Protein AF-A0A9E6N019-F1 (afdb_monomer_lite)

Organism: NCBI:txid416213

Structure (mmCIF, N/CA/C/O backbone):
data_AF-A0A9E6N019-F1
#
_entry.id   AF-A0A9E6N019-F1
#
loop_
_atom_site.group_PDB
_atom_site.id
_atom_site.type_symbol
_atom_site.label_atom_id
_atom_site.label_alt_id
_atom_site.label_comp_id
_atom_site.label_asym_id
_atom_site.label_entity_id
_atom_site.label_seq_id
_atom_site.pdbx_PDB_ins_code
_atom_site.Cartn_x
_atom_site.Cartn_y
_atom_site.Cartn_z
_atom_site.occupancy
_atom_site.B_iso_or_equiv
_atom_site.auth_seq_id
_atom_site.auth_comp_id
_atom_site.auth_asym_id
_atom_site.auth_atom_id
_atom_site.pdbx_PDB_model_num
ATOM 1 N N . MET A 1 1 ? -0.367 -19.607 8.526 1.00 67.88 1 MET A N 1
ATOM 2 C CA . MET A 1 1 ? -0.841 -18.701 7.465 1.00 67.88 1 MET A CA 1
ATOM 3 C C . MET A 1 1 ? 0.344 -17.886 6.977 1.00 67.88 1 MET A C 1
ATOM 5 O O . MET A 1 1 ? 1.115 -17.422 7.813 1.00 67.88 1 MET A O 1
ATOM 9 N N . GLY A 1 2 ? 0.554 -17.783 5.664 1.00 86.50 2 GLY A N 1
ATOM 10 C CA . GLY A 1 2 ? 1.578 -16.884 5.107 1.00 86.50 2 GLY A CA 1
ATOM 11 C C . GLY A 1 2 ? 1.116 -15.424 5.161 1.00 86.50 2 GLY A C 1
ATOM 12 O O . GLY A 1 2 ? -0.080 -15.174 5.270 1.00 86.50 2 GLY A O 1
ATOM 13 N N . PHE A 1 3 ? 2.033 -14.456 5.055 1.00 87.94 3 PHE A N 1
ATOM 14 C CA . PHE A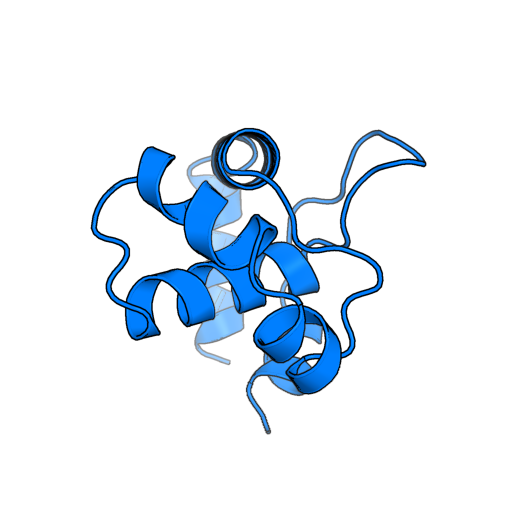 1 3 ? 1.674 -13.030 5.107 1.00 87.94 3 PHE A CA 1
ATOM 15 C C . PHE A 1 3 ? 0.600 -12.665 4.073 1.00 87.94 3 PHE A C 1
ATOM 17 O O . PHE A 1 3 ? -0.440 -12.128 4.440 1.00 87.94 3 PHE A O 1
ATOM 24 N N . SER A 1 4 ? 0.800 -13.029 2.802 1.00 86.00 4 SER A N 1
ATOM 25 C CA . SER A 1 4 ? -0.137 -12.700 1.720 1.00 86.00 4 SER A CA 1
ATOM 26 C C . SER A 1 4 ? -1.526 -13.318 1.923 1.00 86.00 4 SER A C 1
ATOM 28 O O . SER A 1 4 ? -2.512 -12.760 1.457 1.00 86.00 4 SER A O 1
ATOM 30 N N . GLU A 1 5 ? -1.614 -14.438 2.643 1.00 89.38 5 GLU A N 1
ATOM 31 C CA . GLU A 1 5 ? -2.877 -15.076 3.018 1.00 89.38 5 GLU A CA 1
ATOM 32 C C . GLU A 1 5 ? -3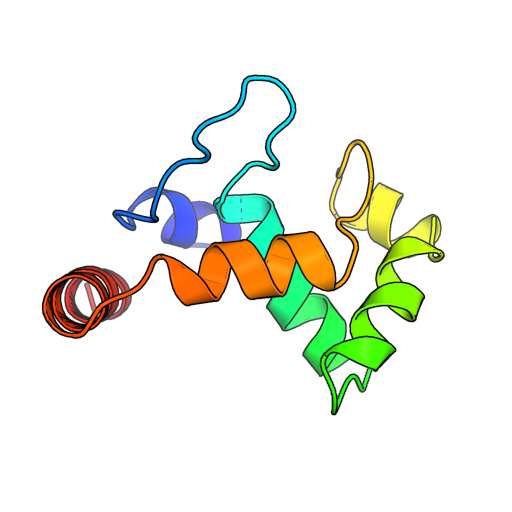.536 -14.325 4.189 1.00 89.38 5 GLU A C 1
ATOM 34 O O . GLU A 1 5 ? -4.723 -14.016 4.127 1.00 89.38 5 GLU A O 1
ATOM 39 N N . ALA A 1 6 ? -2.756 -13.932 5.202 1.00 91.69 6 ALA A N 1
ATOM 40 C CA . ALA A 1 6 ? -3.234 -13.160 6.350 1.00 91.69 6 ALA A CA 1
ATOM 41 C C . ALA A 1 6 ? -3.800 -11.794 5.944 1.00 91.69 6 ALA A C 1
ATOM 43 O O . ALA A 1 6 ? -4.877 -11.428 6.394 1.00 91.69 6 ALA A O 1
ATOM 44 N N . VAL A 1 7 ? -3.151 -11.068 5.026 1.00 92.25 7 VAL A N 1
ATOM 45 C CA . VAL A 1 7 ? -3.650 -9.752 4.578 1.00 92.25 7 VAL A CA 1
ATOM 46 C C . VAL A 1 7 ? -5.050 -9.842 3.956 1.00 92.25 7 VAL A C 1
ATOM 48 O O . VAL A 1 7 ? -5.802 -8.872 3.990 1.00 92.25 7 VAL A O 1
ATOM 51 N N . THR A 1 8 ? -5.439 -10.999 3.407 1.00 90.88 8 THR A N 1
ATOM 52 C CA . THR A 1 8 ? -6.779 -11.172 2.821 1.00 90.88 8 THR A CA 1
ATOM 53 C C . THR A 1 8 ? -7.909 -11.193 3.847 1.00 90.88 8 THR A C 1
ATOM 55 O O . THR A 1 8 ? -9.060 -10.997 3.466 1.00 90.88 8 THR A O 1
ATOM 58 N N . THR A 1 9 ? -7.602 -11.411 5.129 1.00 92.50 9 THR A N 1
ATOM 59 C CA . THR A 1 9 ? -8.601 -11.431 6.204 1.00 92.50 9 THR A CA 1
ATOM 60 C C . THR A 1 9 ? -8.821 -10.054 6.830 1.00 92.50 9 THR A C 1
ATOM 62 O O . THR A 1 9 ? -9.735 -9.898 7.639 1.00 92.50 9 THR A O 1
ATOM 65 N N . TRP A 1 10 ? -8.012 -9.058 6.456 1.00 94.50 10 TRP A N 1
ATOM 66 C CA . TRP A 1 10 ? -8.072 -7.703 6.995 1.00 94.50 10 TRP A CA 1
ATOM 67 C C . TRP A 1 10 ? -9.037 -6.827 6.186 1.00 94.50 10 TRP A C 1
ATOM 69 O O . TRP A 1 10 ? -8.993 -6.795 4.955 1.00 94.50 10 TRP A O 1
ATOM 79 N N . GLY A 1 11 ? -9.870 -6.051 6.873 1.00 94.25 11 GLY A N 1
ATOM 80 C CA . GLY A 1 11 ? -10.809 -5.066 6.341 1.00 94.25 11 GLY A CA 1
ATOM 81 C C . GLY A 1 11 ? -10.122 -3.798 5.830 1.00 94.25 11 GLY A C 1
ATOM 82 O O . GLY A 1 11 ? -10.417 -2.688 6.283 1.00 94.25 11 GLY A O 1
ATOM 83 N N . LEU A 1 12 ? -9.184 -3.952 4.891 1.00 95.50 12 LEU A N 1
ATOM 84 C CA . LEU A 1 12 ? -8.425 -2.844 4.316 1.00 95.50 12 LEU A CA 1
ATOM 85 C C . LEU A 1 12 ? -9.328 -1.872 3.530 1.00 95.50 12 LEU A C 1
ATOM 87 O O . LEU A 1 12 ? -10.307 -2.279 2.905 1.00 95.50 12 LEU A O 1
ATOM 91 N N . PRO A 1 13 ? -9.010 -0.563 3.519 1.00 94.44 13 PRO A N 1
ATOM 92 C CA . PRO A 1 13 ? -9.804 0.415 2.790 1.00 94.44 13 PRO A CA 1
ATOM 93 C C . PRO A 1 13 ? -9.646 0.258 1.273 1.00 94.44 13 PRO A C 1
ATOM 95 O O . PRO A 1 13 ? -8.557 0.422 0.717 1.00 94.44 13 PRO A O 1
ATOM 98 N N . GLU A 1 14 ? -10.773 0.041 0.603 1.00 92.81 14 GLU A N 1
ATOM 99 C CA . GLU A 1 14 ? -10.833 -0.156 -0.844 1.00 92.81 14 GLU A CA 1
ATOM 100 C C . GLU A 1 14 ? -10.539 1.128 -1.652 1.00 92.81 14 GLU A C 1
ATOM 102 O O . GLU A 1 14 ? -10.812 2.263 -1.212 1.00 92.81 14 GLU A O 1
ATOM 107 N N . PRO A 1 15 ? -9.980 0.991 -2.870 1.00 90.38 15 PRO A N 1
ATOM 108 C CA . PRO A 1 15 ? -9.754 2.114 -3.760 1.00 90.38 15 PRO A CA 1
ATOM 109 C C . PRO A 1 15 ? -11.081 2.642 -4.323 1.00 90.38 15 PRO A C 1
ATOM 111 O O . PRO A 1 15 ? -11.936 1.899 -4.781 1.00 90.38 15 PRO A O 1
ATOM 114 N N . GLY A 1 16 ? -11.220 3.967 -4.396 1.00 85.44 16 GLY A N 1
ATOM 115 C CA . GLY A 1 16 ? -12.395 4.613 -5.007 1.00 85.44 16 GLY A CA 1
ATOM 116 C C . GLY A 1 16 ? -12.344 4.722 -6.538 1.00 85.44 16 GLY A C 1
ATOM 117 O O . GLY A 1 16 ? -13.060 5.534 -7.111 1.00 85.44 16 GLY A O 1
ATOM 118 N N . SER A 1 17 ? -11.432 4.012 -7.209 1.00 85.06 17 SER A N 1
ATOM 119 C CA . SER A 1 17 ? -11.201 4.130 -8.654 1.00 85.06 17 SER A CA 1
ATOM 120 C C . SER A 1 17 ? -10.923 2.768 -9.271 1.00 85.06 17 SER A C 1
ATOM 122 O O . SER A 1 17 ? -10.104 2.017 -8.749 1.00 85.06 17 SER A O 1
ATOM 124 N N . ASN A 1 18 ? -11.482 2.525 -10.459 1.00 83.94 18 ASN A N 1
ATOM 125 C CA . ASN A 1 18 ? -11.234 1.320 -11.264 1.00 83.94 18 ASN A CA 1
ATOM 126 C C . ASN A 1 18 ? -9.764 1.156 -11.698 1.00 83.94 18 ASN A C 1
ATOM 128 O O . ASN A 1 18 ? -9.373 0.100 -12.177 1.00 83.94 18 ASN A O 1
ATOM 132 N N . ARG A 1 19 ? -8.940 2.207 -11.567 1.00 84.06 19 ARG A N 1
ATOM 133 C CA . ARG A 1 19 ? -7.486 2.169 -11.823 1.00 84.06 19 ARG A CA 1
ATOM 134 C C . ARG A 1 19 ? -6.662 2.129 -10.530 1.00 84.06 19 ARG A C 1
ATOM 136 O O . ARG A 1 19 ? -5.459 2.408 -10.569 1.00 84.06 19 ARG A O 1
ATOM 143 N N . GLY A 1 20 ? -7.317 1.870 -9.400 1.00 88.50 20 GLY A N 1
ATOM 144 C CA . GLY A 1 20 ? -6.697 1.713 -8.093 1.00 88.50 20 GLY A CA 1
ATOM 145 C C . GLY A 1 20 ? -5.771 0.504 -8.032 1.00 88.50 20 GLY A C 1
ATOM 146 O O . GLY A 1 20 ? -5.842 -0.397 -8.864 1.00 88.50 20 GLY A O 1
ATOM 147 N N . TYR A 1 21 ? -4.874 0.522 -7.053 1.00 94.12 21 TYR A N 1
ATOM 148 C CA . TYR A 1 21 ? -4.100 -0.658 -6.692 1.00 94.12 21 TYR A CA 1
ATOM 149 C C . TYR A 1 21 ? -4.912 -1.499 -5.722 1.00 94.12 21 TYR A C 1
ATOM 151 O O . TYR A 1 21 ? -5.676 -0.951 -4.926 1.00 94.12 21 TYR A O 1
ATOM 159 N N . ASP A 1 22 ? -4.689 -2.803 -5.775 1.00 93.81 22 ASP A N 1
ATOM 160 C CA . ASP A 1 22 ? -5.157 -3.719 -4.750 1.00 93.81 22 ASP A CA 1
ATOM 161 C C . ASP A 1 22 ? -4.588 -3.298 -3.378 1.00 93.81 22 ASP A C 1
ATOM 163 O O . ASP A 1 22 ? -3.363 -3.152 -3.261 1.00 93.81 22 ASP A O 1
ATOM 167 N N . PRO A 1 23 ? -5.423 -3.086 -2.342 1.00 95.25 23 PRO A N 1
ATOM 168 C CA . PRO A 1 23 ? -4.957 -2.759 -0.995 1.00 95.25 23 PRO A CA 1
ATOM 169 C C . PRO A 1 23 ? -3.893 -3.725 -0.465 1.00 95.25 23 PRO A C 1
ATOM 171 O O . PRO A 1 23 ? -2.944 -3.298 0.193 1.00 95.25 23 PRO A O 1
ATOM 174 N N . ARG A 1 24 ? -3.994 -5.012 -0.815 1.00 94.38 24 ARG A N 1
ATOM 175 C CA . ARG A 1 24 ? -3.045 -6.053 -0.398 1.00 94.38 24 ARG A CA 1
ATOM 176 C C . ARG A 1 24 ? -1.659 -5.803 -0.979 1.00 94.38 24 ARG A C 1
ATOM 178 O O . ARG A 1 24 ? -0.672 -5.832 -0.247 1.00 94.38 24 ARG A O 1
ATOM 185 N N . GLN A 1 25 ? -1.599 -5.455 -2.269 1.00 95.06 25 GLN A N 1
ATOM 186 C CA . GLN A 1 25 ? -0.351 -5.060 -2.922 1.00 95.06 25 GLN A CA 1
ATOM 187 C C . GLN A 1 25 ? 0.255 -3.830 -2.237 1.00 95.06 25 GLN A C 1
ATOM 189 O O . GLN A 1 25 ? 1.467 -3.762 -2.067 1.00 95.06 25 GLN A O 1
ATOM 194 N N . LEU A 1 26 ? -0.558 -2.842 -1.854 1.00 95.88 26 LEU A N 1
ATOM 195 C CA . LEU A 1 26 ? -0.051 -1.622 -1.223 1.00 95.88 26 LEU A CA 1
ATOM 196 C C . LEU A 1 26 ? 0.601 -1.908 0.135 1.00 95.88 26 LEU A C 1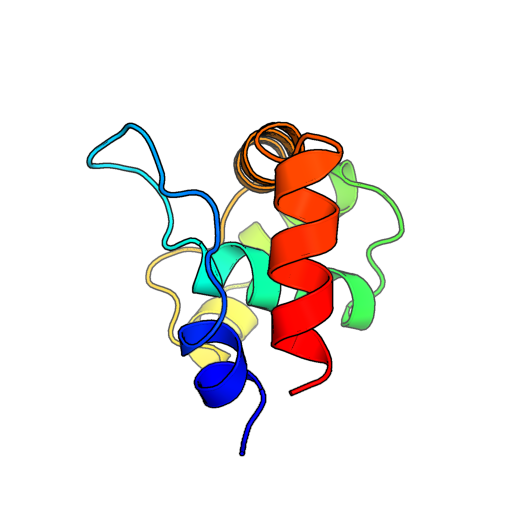
ATOM 198 O O . LEU A 1 26 ? 1.677 -1.382 0.413 1.00 95.88 26 LEU A O 1
ATOM 202 N N . VAL A 1 27 ? -0.004 -2.769 0.953 1.00 95.62 27 VAL A N 1
ATOM 203 C CA . VAL A 1 27 ? 0.590 -3.183 2.231 1.00 95.62 27 VAL A CA 1
ATOM 204 C C . VAL A 1 27 ? 1.873 -3.988 2.001 1.00 95.62 27 VAL A C 1
ATOM 206 O O . VAL A 1 27 ? 2.909 -3.661 2.579 1.00 95.62 27 VAL A O 1
ATOM 209 N N . GLU A 1 28 ? 1.834 -4.994 1.124 1.00 95.19 28 GLU A N 1
ATOM 210 C CA . GLU A 1 28 ? 2.996 -5.836 0.815 1.00 95.19 28 GLU A CA 1
ATOM 211 C C . GLU A 1 28 ? 4.163 -5.005 0.266 1.00 95.19 28 GLU A C 1
ATOM 213 O O . GLU A 1 28 ? 5.279 -5.064 0.781 1.00 95.19 28 GLU A O 1
ATOM 218 N N . GLN A 1 29 ? 3.902 -4.142 -0.715 1.00 95.69 29 GLN A N 1
ATOM 219 C CA . GLN A 1 29 ? 4.913 -3.278 -1.309 1.00 95.69 29 GLN A CA 1
ATOM 220 C C . GLN A 1 29 ? 5.502 -2.290 -0.296 1.00 95.69 29 GLN A C 1
ATOM 222 O O . GLN A 1 29 ? 6.693 -1.972 -0.373 1.00 95.69 29 GLN A O 1
ATOM 227 N N . PHE A 1 30 ? 4.704 -1.784 0.648 1.00 95.81 30 PHE A N 1
ATOM 228 C CA . PHE A 1 30 ? 5.213 -0.909 1.701 1.00 95.81 30 PHE A CA 1
ATOM 229 C C . PHE A 1 30 ? 6.237 -1.633 2.581 1.00 95.81 30 PHE A C 1
ATOM 231 O O . PHE A 1 30 ? 7.327 -1.104 2.801 1.00 95.81 30 PHE A O 1
ATOM 238 N N . LEU A 1 31 ? 5.935 -2.864 3.005 1.00 94.81 31 LEU A N 1
ATOM 239 C CA . LEU A 1 31 ? 6.860 -3.692 3.784 1.00 94.81 31 LEU A CA 1
ATOM 240 C C . LEU A 1 31 ?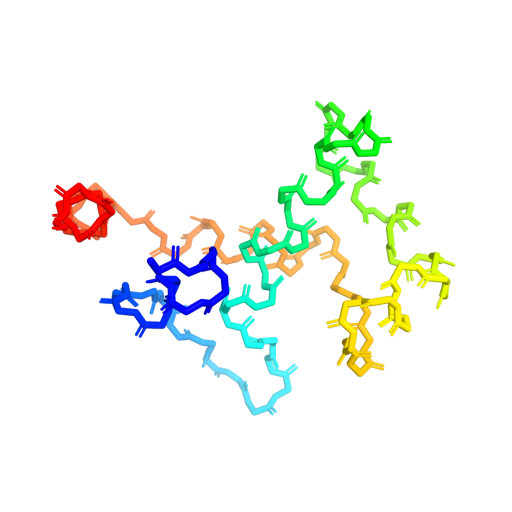 8.120 -4.048 2.991 1.00 94.81 31 LEU A C 1
ATOM 242 O O . LEU A 1 31 ? 9.227 -3.871 3.497 1.00 94.81 31 LEU A O 1
ATOM 246 N N . VAL A 1 32 ? 7.967 -4.451 1.725 1.00 95.12 32 VAL A N 1
ATOM 247 C CA . VAL A 1 32 ? 9.099 -4.702 0.818 1.00 95.12 32 VAL A CA 1
ATOM 248 C C . VAL A 1 32 ? 9.983 -3.468 0.703 1.00 95.12 32 VAL A C 1
ATOM 250 O O . VAL A 1 32 ? 11.202 -3.570 0.789 1.00 95.12 32 VAL A O 1
ATOM 253 N N . SER A 1 33 ? 9.388 -2.282 0.583 1.00 95.12 33 SER A N 1
ATOM 254 C CA . SER A 1 33 ? 10.155 -1.041 0.508 1.00 95.12 33 SER A CA 1
ATOM 255 C C . SER A 1 33 ? 10.964 -0.785 1.778 1.00 95.12 33 SER A C 1
ATOM 257 O O . SER A 1 33 ? 12.119 -0.377 1.679 1.00 95.12 33 SER A O 1
ATOM 259 N N . ILE A 1 34 ? 10.394 -1.044 2.960 1.00 94.81 34 ILE A N 1
ATOM 260 C CA . ILE A 1 34 ? 11.109 -0.926 4.240 1.00 94.81 34 ILE A CA 1
ATOM 261 C C . ILE A 1 34 ? 12.272 -1.923 4.296 1.00 94.81 34 ILE A C 1
ATOM 263 O O . ILE A 1 34 ? 13.386 -1.527 4.636 1.00 94.81 34 ILE A O 1
ATOM 267 N N . TRP A 1 35 ? 12.057 -3.183 3.905 1.00 94.19 35 TRP A N 1
ATOM 268 C CA . TRP A 1 35 ? 13.125 -4.190 3.842 1.00 94.19 35 TRP A CA 1
ATOM 269 C C . TRP A 1 35 ? 14.231 -3.826 2.850 1.00 94.19 35 TRP A C 1
ATOM 271 O O . TRP A 1 35 ? 15.402 -4.083 3.116 1.00 94.19 35 TRP A O 1
ATOM 281 N N . CYS A 1 36 ? 13.885 -3.155 1.753 1.00 92.88 36 CYS A N 1
ATOM 282 C CA . CYS A 1 36 ? 14.840 -2.596 0.799 1.00 92.88 36 CYS A CA 1
ATOM 283 C C . CYS A 1 36 ? 15.476 -1.265 1.261 1.00 92.88 36 CYS A C 1
ATOM 285 O O . CYS A 1 36 ? 16.174 -0.623 0.477 1.00 92.88 36 CYS A O 1
ATOM 287 N N . GLY A 1 37 ? 15.258 -0.827 2.507 1.00 93.44 37 GLY A N 1
ATOM 288 C CA . GLY A 1 37 ? 15.917 0.346 3.096 1.00 93.44 37 GLY A CA 1
ATOM 289 C C . GLY A 1 37 ? 15.188 1.682 2.902 1.00 93.44 37 GLY A C 1
ATOM 290 O O . GLY A 1 37 ? 15.790 2.752 3.041 1.00 93.44 37 GLY A O 1
ATOM 291 N N . ALA A 1 38 ? 13.895 1.679 2.571 1.00 94.50 38 ALA A N 1
ATOM 292 C CA . ALA A 1 38 ? 13.117 2.911 2.483 1.00 94.50 38 ALA A CA 1
ATOM 293 C C . ALA A 1 38 ? 12.835 3.504 3.877 1.00 94.50 38 ALA A C 1
ATOM 295 O O . ALA A 1 38 ? 12.007 2.998 4.626 1.00 94.50 38 ALA A O 1
ATOM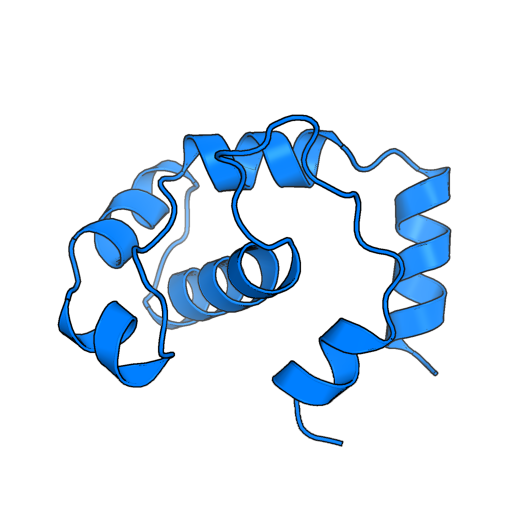 296 N N . CYS A 1 39 ? 13.461 4.643 4.186 1.00 93.38 39 CYS A N 1
ATOM 297 C CA . CYS A 1 39 ? 13.208 5.399 5.424 1.00 93.38 39 CYS A CA 1
ATOM 298 C C . CYS A 1 39 ? 12.256 6.599 5.251 1.00 93.38 39 CYS A C 1
ATOM 300 O O . CYS A 1 39 ? 11.945 7.287 6.220 1.00 93.38 39 CYS A O 1
ATOM 302 N N . ARG A 1 40 ? 11.841 6.922 4.019 1.00 91.62 40 ARG A N 1
ATOM 303 C CA . ARG A 1 40 ? 10.956 8.060 3.697 1.00 91.62 40 ARG A CA 1
ATOM 304 C C . ARG A 1 40 ? 9.990 7.681 2.583 1.00 91.62 40 ARG A C 1
ATOM 306 O O . ARG A 1 40 ? 10.357 6.910 1.703 1.00 91.62 40 ARG A O 1
ATOM 313 N N . PHE A 1 41 ? 8.808 8.299 2.531 1.00 88.81 41 PHE A N 1
ATOM 314 C CA . PHE A 1 41 ? 7.839 8.036 1.456 1.00 88.81 41 PHE A CA 1
ATOM 315 C C . PHE A 1 41 ? 8.410 8.288 0.052 1.00 88.81 41 PHE A C 1
ATOM 317 O O . PHE A 1 41 ? 8.100 7.548 -0.874 1.00 88.81 41 PHE A O 1
ATOM 324 N N . SER A 1 42 ? 9.291 9.276 -0.123 1.00 87.81 42 SER A N 1
ATOM 325 C CA . SER A 1 42 ? 9.948 9.524 -1.414 1.00 87.81 42 SER A CA 1
ATOM 326 C C . SER A 1 42 ? 10.828 8.360 -1.889 1.00 87.81 42 SER A C 1
ATOM 328 O O . SER A 1 42 ? 11.011 8.193 -3.090 1.00 87.81 42 SER A O 1
ATOM 330 N N . HIS A 1 43 ? 11.335 7.526 -0.975 1.00 91.25 43 HIS A N 1
ATOM 331 C CA . HIS A 1 43 ? 12.169 6.366 -1.305 1.00 91.25 43 HIS A CA 1
ATOM 332 C C . HIS A 1 43 ? 11.361 5.223 -1.928 1.00 91.25 43 HIS A C 1
ATOM 334 O O . HIS A 1 43 ? 11.932 4.370 -2.598 1.00 91.25 43 HIS A O 1
ATOM 340 N N . LEU A 1 44 ? 10.034 5.223 -1.766 1.00 91.50 44 LEU A N 1
ATOM 341 C CA . LEU A 1 44 ? 9.150 4.190 -2.314 1.00 91.50 44 LEU A CA 1
ATOM 342 C C . LEU A 1 44 ? 9.121 4.205 -3.855 1.00 91.50 44 LEU A C 1
ATOM 344 O O . LEU A 1 44 ? 8.764 3.208 -4.475 1.00 91.50 44 LEU A O 1
ATOM 348 N N . GLU A 1 45 ? 9.543 5.307 -4.494 1.00 91.44 45 GLU A N 1
ATOM 349 C CA . GLU A 1 45 ? 9.745 5.340 -5.950 1.00 91.44 45 GLU A CA 1
ATOM 350 C C . GLU A 1 45 ? 10.879 4.412 -6.411 1.00 91.44 45 GLU A C 1
ATOM 352 O O . GLU A 1 45 ? 10.859 3.986 -7.560 1.00 91.44 45 GLU A O 1
ATOM 357 N N . MET A 1 46 ? 11.835 4.050 -5.545 1.00 87.12 46 MET A N 1
ATOM 358 C CA . MET A 1 46 ? 12.899 3.110 -5.920 1.00 87.12 46 MET A CA 1
ATOM 359 C C . MET A 1 46 ? 12.329 1.718 -6.211 1.00 87.12 46 MET A C 1
ATOM 361 O O . MET A 1 46 ? 12.614 1.156 -7.263 1.00 87.12 46 MET A O 1
ATOM 365 N N . VAL A 1 47 ? 11.429 1.216 -5.355 1.00 89.50 47 VAL A N 1
ATOM 366 C CA . VAL A 1 47 ? 10.724 -0.060 -5.589 1.00 89.50 47 VAL A CA 1
ATOM 367 C C . VAL A 1 47 ? 9.849 0.007 -6.838 1.00 89.50 47 VAL A C 1
ATOM 369 O O . VAL A 1 47 ? 9.714 -0.979 -7.555 1.00 89.50 47 VAL A O 1
ATOM 372 N N . ARG A 1 48 ? 9.292 1.183 -7.153 1.00 90.56 48 ARG A N 1
ATOM 373 C CA . ARG A 1 48 ? 8.512 1.372 -8.381 1.00 90.56 48 ARG A CA 1
ATOM 374 C C . ARG A 1 48 ? 9.325 1.121 -9.654 1.00 90.56 48 ARG A C 1
ATOM 376 O O . ARG A 1 48 ? 8.760 0.652 -10.639 1.00 90.56 48 ARG A O 1
ATOM 383 N N . MET A 1 49 ? 10.609 1.465 -9.637 1.00 91.06 49 MET A N 1
ATOM 384 C CA . MET A 1 49 ? 11.504 1.320 -10.788 1.00 91.06 49 MET A CA 1
ATOM 385 C C . MET A 1 49 ? 12.193 -0.052 -10.841 1.00 91.06 49 MET A C 1
ATOM 387 O O . MET A 1 49 ? 12.851 -0.363 -11.833 1.00 91.06 49 MET A O 1
ATOM 391 N N . ASP A 1 50 ? 12.038 -0.883 -9.808 1.00 93.44 50 ASP A N 1
ATOM 392 C CA . ASP A 1 50 ? 12.666 -2.198 -9.728 1.00 93.44 50 ASP A CA 1
ATOM 393 C C . ASP A 1 50 ? 11.774 -3.288 -10.345 1.00 93.44 50 ASP A C 1
ATOM 395 O O . ASP A 1 50 ? 10.880 -3.857 -9.713 1.00 93.44 50 ASP A O 1
ATOM 399 N N . ASN A 1 51 ? 12.047 -3.620 -11.607 1.00 94.44 51 ASN A N 1
ATOM 400 C CA . ASN A 1 51 ? 11.327 -4.677 -12.320 1.00 94.44 51 ASN A CA 1
ATOM 401 C C . ASN A 1 51 ? 11.585 -6.087 -11.759 1.00 94.44 51 ASN A C 1
ATOM 403 O O . ASN A 1 51 ? 10.794 -6.997 -12.021 1.00 94.44 51 ASN A O 1
ATOM 407 N N . THR A 1 52 ? 12.669 -6.297 -11.009 1.00 95.69 52 THR A N 1
ATOM 408 C CA . THR A 1 52 ? 12.952 -7.588 -10.371 1.00 95.69 52 THR A CA 1
ATOM 409 C C . THR A 1 52 ? 11.978 -7.815 -9.227 1.00 95.69 52 THR A C 1
ATOM 411 O O . THR A 1 52 ? 11.348 -8.869 -9.181 1.00 95.69 52 THR A O 1
ATOM 414 N N . LEU A 1 53 ? 11.778 -6.809 -8.368 1.00 94.88 53 LEU A N 1
ATOM 415 C CA . LEU A 1 53 ? 10.783 -6.867 -7.293 1.00 94.88 53 LEU A CA 1
ATOM 416 C C . LEU A 1 53 ? 9.363 -7.025 -7.849 1.00 94.88 53 LEU A C 1
ATOM 418 O O . LEU A 1 53 ? 8.619 -7.882 -7.382 1.00 94.88 53 LEU A O 1
ATOM 422 N N . VAL A 1 54 ? 9.009 -6.280 -8.903 1.00 95.31 54 VAL A N 1
ATOM 423 C CA . VAL A 1 54 ? 7.699 -6.415 -9.569 1.00 95.31 54 VAL A CA 1
ATOM 424 C C . VAL A 1 54 ? 7.441 -7.856 -10.018 1.00 95.31 54 VAL A C 1
ATOM 426 O O . VAL A 1 54 ? 6.363 -8.391 -9.770 1.00 95.31 54 VAL A O 1
ATOM 429 N N . ARG A 1 55 ? 8.433 -8.512 -10.635 1.00 96.25 55 ARG A N 1
ATOM 430 C CA . ARG A 1 55 ? 8.319 -9.913 -11.072 1.00 96.25 55 ARG A CA 1
ATOM 431 C C . ARG A 1 55 ? 8.306 -10.893 -9.903 1.00 96.25 55 ARG A C 1
ATOM 433 O O . ARG A 1 55 ? 7.544 -11.852 -9.947 1.00 96.25 55 ARG A O 1
ATOM 440 N N . LEU A 1 56 ? 9.134 -10.660 -8.885 1.00 95.25 56 LEU A N 1
ATOM 441 C CA . LEU A 1 56 ? 9.266 -11.530 -7.715 1.00 95.25 56 LEU A CA 1
ATOM 442 C C . LEU A 1 56 ? 7.960 -11.617 -6.916 1.00 95.25 56 LEU A C 1
ATOM 444 O O . LEU A 1 56 ? 7.577 -12.704 -6.499 1.00 95.25 56 LEU A O 1
ATOM 448 N N . PHE A 1 57 ? 7.270 -10.489 -6.749 1.00 93.06 57 PHE A N 1
ATOM 449 C CA . PHE A 1 57 ? 6.012 -10.401 -6.002 1.00 93.06 57 PHE A CA 1
ATOM 450 C C . PHE A 1 57 ? 4.760 -10.495 -6.893 1.00 93.06 57 PHE A C 1
ATOM 452 O O . PHE A 1 57 ? 3.637 -10.351 -6.418 1.00 93.06 57 PHE A O 1
ATOM 459 N N . GLY A 1 58 ? 4.925 -10.740 -8.199 1.00 93.56 58 GLY A N 1
ATOM 460 C CA . GLY A 1 58 ? 3.802 -10.935 -9.122 1.00 93.56 58 GLY A CA 1
ATOM 461 C C . GLY A 1 58 ? 2.930 -9.692 -9.333 1.00 93.56 58 GLY A C 1
ATOM 462 O O . GLY A 1 58 ? 1.767 -9.808 -9.721 1.00 93.56 58 GLY A O 1
ATOM 463 N N . TRP A 1 59 ? 3.458 -8.491 -9.092 1.00 94.12 59 TRP A N 1
ATOM 464 C CA . TRP A 1 59 ? 2.713 -7.255 -9.308 1.00 94.12 59 TRP A CA 1
ATOM 465 C C . TRP A 1 59 ? 2.606 -6.955 -10.807 1.00 94.12 59 TRP A C 1
ATOM 467 O O . TRP A 1 59 ? 3.566 -7.103 -11.558 1.00 94.12 59 TRP A O 1
ATOM 477 N N . THR A 1 60 ? 1.459 -6.440 -11.263 1.00 92.56 60 THR A N 1
ATOM 478 C CA . THR A 1 60 ? 1.349 -5.950 -12.655 1.00 92.56 60 THR A CA 1
ATOM 479 C C . THR A 1 60 ? 2.219 -4.710 -12.869 1.00 92.56 60 THR A C 1
ATOM 481 O O . THR A 1 60 ? 2.805 -4.506 -13.928 1.00 92.56 60 THR A O 1
ATOM 484 N N . LYS A 1 61 ? 2.273 -3.849 -11.850 1.00 93.31 61 LYS A N 1
ATOM 485 C CA . LYS A 1 61 ? 3.116 -2.655 -11.773 1.00 93.31 61 LYS A CA 1
ATOM 486 C C . LYS A 1 61 ? 3.273 -2.285 -10.303 1.00 93.31 61 LYS A C 1
ATOM 488 O O . LYS A 1 61 ? 2.298 -2.372 -9.557 1.00 93.31 61 LYS A O 1
ATOM 493 N N . ALA A 1 62 ? 4.450 -1.835 -9.890 1.00 94.94 62 ALA A N 1
ATOM 494 C CA . ALA A 1 62 ? 4.633 -1.307 -8.545 1.00 94.94 62 ALA A CA 1
ATOM 495 C C . ALA A 1 62 ? 3.975 0.079 -8.401 1.00 94.94 62 ALA A C 1
ATOM 497 O O . ALA A 1 62 ? 3.962 0.908 -9.319 1.00 94.94 62 ALA A O 1
ATOM 498 N N . ALA A 1 63 ? 3.396 0.325 -7.234 1.00 94.62 63 ALA A N 1
ATOM 499 C CA . ALA A 1 63 ? 2.766 1.578 -6.870 1.00 94.62 63 ALA A CA 1
ATOM 500 C C . ALA A 1 63 ? 3.808 2.677 -6.631 1.00 94.62 63 ALA A C 1
ATOM 502 O O . ALA A 1 63 ? 4.880 2.439 -6.088 1.00 94.62 63 ALA A O 1
ATOM 503 N N . GLY A 1 64 ? 3.494 3.911 -7.022 1.00 92.81 64 GLY A N 1
ATOM 504 C CA . GLY A 1 64 ? 4.299 5.068 -6.622 1.00 92.81 64 GLY A CA 1
ATOM 505 C C . GLY A 1 64 ? 3.974 5.519 -5.202 1.00 92.81 64 GLY A C 1
ATOM 506 O O . GLY A 1 64 ? 2.904 5.206 -4.669 1.00 92.81 64 GLY A O 1
ATOM 507 N N . HIS A 1 65 ? 4.840 6.346 -4.617 1.00 93.06 65 HIS A N 1
ATOM 508 C CA . HIS A 1 65 ? 4.687 6.807 -3.233 1.00 93.06 65 HIS A CA 1
ATOM 509 C C . HIS A 1 65 ? 3.336 7.491 -2.979 1.00 93.06 65 HIS A C 1
ATOM 511 O O . HIS A 1 65 ? 2.721 7.289 -1.936 1.00 93.06 65 HIS A O 1
ATOM 517 N N . LYS A 1 66 ? 2.811 8.254 -3.952 1.00 93.38 66 LYS A N 1
ATOM 518 C CA . LYS A 1 66 ? 1.505 8.926 -3.822 1.00 93.38 66 LYS A CA 1
ATOM 519 C C . LYS A 1 66 ? 0.341 7.945 -3.671 1.00 93.38 66 LYS A C 1
ATOM 521 O O . LYS A 1 66 ? -0.661 8.302 -3.062 1.00 93.38 66 LYS A O 1
ATOM 526 N N . ALA A 1 67 ? 0.426 6.747 -4.252 1.00 93.69 67 ALA A N 1
ATOM 527 C CA . ALA A 1 67 ? -0.618 5.737 -4.091 1.00 93.69 67 ALA A CA 1
ATOM 528 C C . ALA A 1 67 ? -0.611 5.174 -2.664 1.00 93.69 67 ALA A C 1
ATOM 530 O O . ALA A 1 67 ? -1.668 5.110 -2.045 1.00 93.69 67 ALA A O 1
ATOM 531 N N . LEU A 1 68 ? 0.579 4.888 -2.127 1.00 94.81 68 LEU A N 1
ATOM 532 C CA . LEU A 1 68 ? 0.770 4.435 -0.748 1.00 94.81 68 LEU A CA 1
ATOM 533 C C . LEU A 1 68 ? 0.314 5.490 0.266 1.00 94.81 68 LEU A C 1
ATOM 535 O O . LEU A 1 68 ? -0.492 5.190 1.138 1.00 94.81 68 LEU A O 1
ATOM 539 N N . VAL A 1 69 ? 0.718 6.753 0.095 1.00 94.44 69 VAL A N 1
ATOM 540 C CA . VAL A 1 69 ? 0.265 7.856 0.965 1.00 94.44 69 VAL A CA 1
ATOM 541 C C . VAL A 1 69 ? -1.259 8.004 0.932 1.00 94.44 69 VAL A C 1
ATOM 543 O O . VAL A 1 69 ? -1.891 8.105 1.977 1.00 94.44 69 VAL A O 1
ATOM 546 N N . ARG A 1 70 ? -1.886 7.975 -0.254 1.00 94.75 70 ARG A N 1
ATOM 547 C CA . ARG A 1 70 ? -3.355 8.048 -0.357 1.00 94.75 70 ARG A CA 1
ATOM 548 C C . ARG A 1 70 ? -4.058 6.862 0.289 1.00 94.75 70 ARG A C 1
ATOM 550 O O . ARG A 1 70 ? -5.192 7.028 0.715 1.00 94.75 70 ARG A O 1
ATOM 557 N N . PHE A 1 71 ? -3.443 5.685 0.287 1.00 95.31 71 PHE A N 1
ATOM 558 C CA . PHE A 1 71 ? -3.985 4.512 0.956 1.00 95.31 71 PHE A CA 1
ATOM 559 C C . PHE A 1 71 ? -3.937 4.678 2.474 1.00 95.31 71 PHE A C 1
ATOM 561 O O . PHE A 1 71 ? -4.982 4.594 3.110 1.00 95.31 71 PHE A O 1
ATOM 568 N N . PHE A 1 72 ? -2.781 5.039 3.036 1.00 94.50 72 PHE A N 1
ATOM 569 C CA . PHE A 1 72 ? -2.658 5.275 4.478 1.00 94.50 72 PHE A CA 1
ATOM 570 C C . PHE A 1 72 ? -3.524 6.444 4.969 1.00 94.50 72 PHE A C 1
ATOM 572 O O . PHE A 1 72 ? -4.095 6.365 6.048 1.00 94.50 72 PHE A O 1
ATOM 579 N N . ASN A 1 73 ? -3.740 7.473 4.146 1.00 95.19 73 ASN A N 1
ATOM 580 C CA . ASN A 1 73 ? -4.656 8.572 4.472 1.00 95.19 73 ASN A CA 1
ATOM 581 C C . ASN A 1 73 ? -6.145 8.165 4.536 1.00 95.19 73 ASN A C 1
ATOM 583 O O . ASN A 1 73 ? -6.969 8.995 4.910 1.00 95.19 73 ASN A O 1
ATOM 587 N N . ARG A 1 74 ? -6.527 6.939 4.140 1.00 95.00 74 ARG A N 1
ATOM 588 C CA . ARG A 1 74 ? -7.908 6.427 4.288 1.00 95.00 74 ARG A CA 1
ATOM 589 C C . ARG A 1 74 ? -8.183 5.832 5.666 1.00 95.00 74 ARG A C 1
ATOM 591 O O . ARG A 1 74 ? -9.331 5.486 5.946 1.00 95.00 74 ARG A O 1
ATOM 598 N N . PHE A 1 75 ? -7.149 5.656 6.480 1.00 95.44 75 PHE A N 1
ATOM 599 C CA . PHE A 1 75 ? -7.298 5.170 7.837 1.00 95.44 75 PHE A CA 1
ATOM 600 C C . PHE A 1 75 ? -7.609 6.341 8.762 1.00 95.44 75 PHE A C 1
ATOM 602 O O . PHE A 1 75 ? -6.846 7.303 8.852 1.00 95.44 75 PHE A O 1
ATOM 609 N N . ASP A 1 76 ? -8.738 6.240 9.450 1.00 95.12 76 ASP A N 1
ATOM 610 C CA . ASP A 1 76 ? -9.032 7.021 10.642 1.00 95.12 76 ASP A CA 1
ATOM 611 C C . ASP A 1 76 ? -8.760 6.169 11.893 1.00 95.12 76 ASP A C 1
ATOM 613 O O . ASP A 1 76 ? -8.311 5.022 11.806 1.00 95.12 76 ASP A O 1
ATOM 617 N N . MET A 1 77 ? -9.000 6.740 13.072 1.00 95.56 77 MET A N 1
ATOM 618 C CA . MET A 1 77 ? -8.790 6.047 14.344 1.00 95.56 77 MET A CA 1
ATOM 619 C C . MET A 1 77 ? -9.607 4.748 14.437 1.00 95.56 77 MET A C 1
ATOM 621 O O . MET A 1 77 ? -9.057 3.709 14.788 1.00 95.56 77 MET A O 1
ATOM 625 N N . ILE A 1 78 ? -10.887 4.787 14.054 1.00 96.31 78 ILE A N 1
ATOM 626 C CA . ILE A 1 78 ? -11.804 3.644 14.170 1.00 96.31 78 ILE A CA 1
ATOM 627 C C . ILE A 1 78 ? -11.365 2.510 13.242 1.00 96.31 78 ILE A C 1
ATOM 629 O O . ILE A 1 78 ? -11.260 1.357 13.657 1.00 96.31 78 ILE A O 1
ATOM 633 N N . ARG A 1 79 ? -11.077 2.828 11.978 1.00 94.94 79 ARG A N 1
ATOM 634 C CA . ARG A 1 79 ? -10.634 1.842 10.993 1.00 94.94 79 ARG A CA 1
ATOM 635 C C . ARG A 1 79 ? -9.273 1.253 11.358 1.00 94.94 79 ARG A C 1
ATOM 637 O O . ARG A 1 79 ? -9.069 0.063 11.142 1.00 94.94 79 ARG A O 1
ATOM 644 N N . ASN A 1 80 ? -8.364 2.047 11.928 1.00 95.00 80 ASN A N 1
ATOM 645 C CA . ASN A 1 80 ? -7.093 1.531 12.440 1.00 95.00 80 ASN A CA 1
ATOM 646 C C . ASN A 1 80 ? -7.304 0.490 13.543 1.00 95.00 8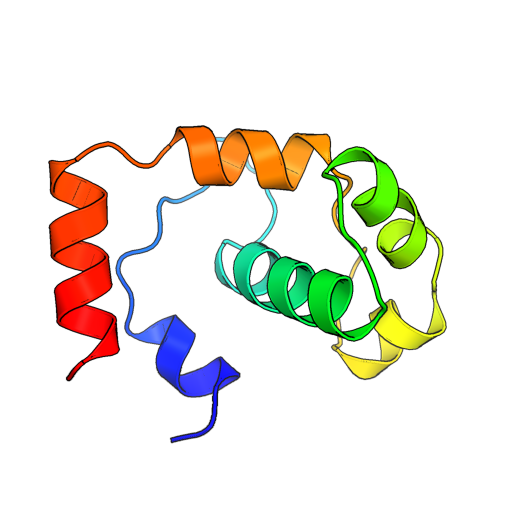0 ASN A C 1
ATOM 648 O O . ASN A 1 80 ? -6.728 -0.589 13.459 1.00 95.00 80 ASN A O 1
ATOM 652 N N . GLU A 1 81 ? -8.141 0.779 14.541 1.00 95.62 81 GLU A N 1
ATOM 653 C CA . GLU A 1 81 ? -8.415 -0.155 15.641 1.00 95.62 81 GLU A CA 1
ATOM 654 C C . GLU A 1 81 ? -9.052 -1.461 15.144 1.00 95.62 81 GLU A C 1
ATOM 656 O O . GLU A 1 81 ? -8.662 -2.547 15.578 1.00 95.62 81 GLU A O 1
ATOM 661 N N . GLN A 1 82 ? -9.984 -1.370 14.190 1.00 95.31 82 GLN A N 1
ATOM 662 C CA . GLN A 1 82 ? -10.628 -2.535 13.576 1.00 95.31 82 GLN A CA 1
ATOM 663 C C . GLN A 1 82 ? -9.619 -3.437 12.860 1.00 95.31 82 GLN A C 1
ATOM 665 O O . GLN A 1 82 ? -9.521 -4.624 13.176 1.00 95.31 82 GLN A O 1
ATOM 670 N N . VAL A 1 83 ? -8.830 -2.859 11.948 1.00 94.94 83 VAL A N 1
ATOM 671 C CA . VAL A 1 83 ? -7.819 -3.605 11.187 1.00 94.94 83 VAL A CA 1
ATOM 672 C C . VAL A 1 83 ? -6.740 -4.154 12.118 1.00 94.94 83 VAL A C 1
ATOM 674 O O . VAL A 1 83 ? -6.311 -5.294 11.966 1.00 94.94 83 VAL A O 1
ATOM 677 N N . GLN A 1 84 ? -6.337 -3.403 13.145 1.00 92.94 84 GLN A N 1
ATOM 678 C CA . GLN A 1 84 ? -5.392 -3.894 14.144 1.00 92.94 84 GLN A CA 1
ATOM 679 C C . GLN A 1 84 ? -5.930 -5.132 14.878 1.00 92.94 84 GLN A C 1
ATOM 681 O O . GLN A 1 84 ? -5.189 -6.096 15.051 1.00 92.94 84 GLN A O 1
ATOM 686 N N . GLY A 1 85 ? -7.208 -5.154 15.262 1.00 94.44 85 GLY A N 1
ATOM 687 C CA . GLY A 1 85 ? -7.832 -6.327 15.885 1.00 94.44 85 GLY A CA 1
ATOM 688 C C . GLY A 1 85 ? -7.912 -7.560 14.972 1.00 94.44 85 GLY A C 1
ATOM 689 O O . GLY A 1 85 ? -7.983 -8.688 15.456 1.00 94.44 85 GLY A O 1
ATOM 690 N N . GLU A 1 86 ? -7.896 -7.374 13.653 1.00 93.62 86 GLU A N 1
ATOM 691 C CA . GLU A 1 86 ? -7.838 -8.461 12.665 1.00 93.62 86 GLU A CA 1
ATOM 692 C C . GLU A 1 86 ? -6.421 -9.008 12.481 1.00 93.62 86 GLU A C 1
ATOM 694 O O . GLU A 1 86 ? -6.265 -10.204 12.262 1.00 93.62 86 GLU A O 1
ATOM 699 N N . ILE A 1 87 ? -5.393 -8.167 12.632 1.00 90.50 87 ILE A N 1
ATOM 700 C CA . ILE A 1 87 ? -3.983 -8.580 12.542 1.00 90.50 87 ILE A CA 1
ATOM 701 C C . ILE A 1 87 ? -3.597 -9.555 13.669 1.00 90.50 87 ILE A C 1
ATOM 703 O O . ILE A 1 87 ? -2.759 -10.428 13.456 1.00 90.50 87 ILE A O 1
ATOM 707 N N . TYR A 1 88 ? -4.188 -9.414 14.859 1.00 85.62 88 TYR A N 1
ATOM 708 C CA . TYR A 1 88 ? -3.884 -10.248 16.033 1.00 85.62 88 TYR A CA 1
ATOM 709 C C . TYR A 1 88 ? -4.791 -11.481 16.197 1.00 85.62 88 TYR A C 1
ATOM 711 O O . TYR A 1 88 ? -4.705 -12.152 17.228 1.00 85.62 88 TYR A O 1
ATOM 719 N N . ARG A 1 89 ? -5.668 -11.764 15.228 1.00 76.75 89 ARG A N 1
ATOM 720 C CA . ARG A 1 89 ? -6.506 -12.972 15.211 1.00 76.75 89 ARG A CA 1
ATOM 721 C C . ARG A 1 89 ? -5.792 -14.141 14.546 1.00 76.75 89 ARG A C 1
ATOM 723 O O . ARG A 1 89 ? -5.975 -15.266 15.058 1.00 76.75 89 ARG A O 1
#

pLDDT: mean 92.41, std 4.35, range [67.88, 96.31]

Sequence (89 aa):
MGFSEAVTTWGLPEPGSNRGYDPRQLVEQFLVSIWCGACRFSHLEMVRMDNTLVRLFGWTKAAGHKALVRFFNRFDMIRNEQVQGEIYR

Foldseek 3Di:
DDLLVLVVQFPFDDDPDPPADDSSLLVVLVVVQVVVPDPDLQSSVVCQPDVVNCVVVVPPGRDHSVSSVVRVVVDDPVSVVRRVVSSVD

Radius of gyration: 13.06 Å; chains: 1; bounding box: 28×28×29 Å

Secondary structure (DSSP, 8-state):
--HHHHGGGS-PPPPSSTTPPPHHHHHHHHHHHHHTT--SGGGHHHHHH-HHHHHHTT-SSPPPHHHHHHHHTT--HHHHHHHHHHHT-